Protein AF-A0A8S9B2X8-F1 (afdb_monomer_lite)

Structure (mmCIF, N/CA/C/O backbone):
data_AF-A0A8S9B2X8-F1
#
_entry.id   AF-A0A8S9B2X8-F1
#
loop_
_atom_site.group_PDB
_atom_site.id
_atom_site.type_symbol
_atom_site.label_atom_id
_atom_site.label_alt_id
_atom_site.label_comp_id
_atom_site.label_asym_id
_atom_site.label_entity_id
_atom_site.label_seq_id
_atom_site.pdbx_PDB_ins_code
_atom_site.Cartn_x
_atom_site.Cartn_y
_atom_site.Cartn_z
_atom_site.occupancy
_atom_site.B_iso_or_equiv
_atom_site.auth_seq_id
_atom_site.auth_comp_id
_atom_site.auth_asym_id
_atom_site.auth_atom_id
_atom_site.pdbx_PDB_model_num
ATOM 1 N N . MET A 1 1 ? -27.359 -12.416 18.001 1.00 42.38 1 MET A N 1
ATOM 2 C CA . MET A 1 1 ? -26.006 -12.226 17.439 1.00 42.38 1 MET A CA 1
ATOM 3 C C . MET A 1 1 ? -26.171 -11.746 16.009 1.00 42.38 1 MET A C 1
ATOM 5 O O . MET A 1 1 ? -26.954 -12.372 15.302 1.00 42.38 1 MET A O 1
ATOM 9 N N . PRO A 1 2 ? -25.542 -10.636 15.597 1.00 49.09 2 PRO A N 1
ATOM 10 C CA . PRO A 1 2 ? -25.526 -10.264 14.187 1.00 49.09 2 PRO A CA 1
ATOM 11 C C . PRO A 1 2 ? -24.795 -11.355 13.381 1.00 49.09 2 PRO A C 1
ATOM 13 O O . PRO A 1 2 ? -23.865 -11.968 13.914 1.00 49.09 2 PRO A O 1
ATOM 16 N N . PRO A 1 3 ? -25.220 -11.646 12.141 1.00 58.03 3 PRO A N 1
ATOM 17 C CA . PRO A 1 3 ? -24.551 -12.630 11.303 1.00 58.03 3 PRO A CA 1
ATOM 18 C C . PRO A 1 3 ? -23.124 -12.166 10.997 1.00 58.03 3 PRO A C 1
ATOM 20 O O . PRO A 1 3 ? -22.905 -11.037 10.556 1.00 58.03 3 PRO A O 1
ATOM 23 N N . SER A 1 4 ? -22.151 -13.039 11.245 1.00 69.12 4 SER A N 1
ATOM 24 C CA . SER A 1 4 ? -20.762 -12.831 10.850 1.00 69.12 4 SER A CA 1
ATOM 25 C C . SER A 1 4 ? -20.664 -12.814 9.324 1.00 69.12 4 SER A C 1
ATOM 27 O O . SER A 1 4 ? -21.098 -13.748 8.648 1.00 69.12 4 SER A O 1
ATOM 29 N N . ILE A 1 5 ? -20.105 -11.738 8.768 1.00 64.88 5 ILE A N 1
ATOM 30 C CA . ILE A 1 5 ? -19.851 -11.632 7.328 1.00 64.88 5 ILE A CA 1
ATOM 31 C C . ILE A 1 5 ? -18.777 -12.674 6.966 1.00 64.88 5 ILE A C 1
ATOM 33 O O . ILE A 1 5 ? -17.720 -12.689 7.601 1.00 64.88 5 ILE A O 1
ATOM 37 N N . PRO A 1 6 ? -19.005 -13.550 5.968 1.00 72.94 6 PRO A N 1
ATOM 38 C CA . PRO A 1 6 ? -17.975 -14.469 5.496 1.00 72.94 6 PRO A CA 1
ATOM 39 C C . PRO A 1 6 ? -16.734 -13.690 5.051 1.00 72.94 6 PRO A C 1
ATOM 41 O O . PRO A 1 6 ? -16.857 -12.717 4.312 1.00 72.94 6 PRO A O 1
ATOM 44 N N . ILE A 1 7 ? -15.537 -14.133 5.447 1.00 71.25 7 ILE A N 1
ATOM 45 C CA . ILE A 1 7 ? -14.260 -13.445 5.153 1.00 71.25 7 ILE A CA 1
ATOM 46 C C . ILE A 1 7 ? -14.101 -13.146 3.651 1.00 71.25 7 ILE A C 1
ATOM 48 O O . ILE A 1 7 ? -13.622 -12.078 3.274 1.00 71.25 7 ILE A O 1
ATOM 52 N N . GLN A 1 8 ? -14.591 -14.047 2.796 1.00 76.94 8 GLN A N 1
ATOM 53 C CA . GLN A 1 8 ? -14.576 -13.935 1.332 1.00 76.94 8 GLN A CA 1
ATOM 54 C C . GLN A 1 8 ? -15.380 -12.738 0.788 1.00 76.94 8 GLN A C 1
ATOM 56 O O . GLN A 1 8 ? -15.141 -12.292 -0.331 1.00 76.94 8 GLN A O 1
ATOM 61 N N . ASN A 1 9 ? -16.308 -12.199 1.582 1.00 82.19 9 ASN A N 1
ATOM 62 C CA . ASN A 1 9 ? -17.144 -11.058 1.214 1.00 82.19 9 ASN A CA 1
ATOM 63 C C . ASN A 1 9 ? -16.592 -9.717 1.717 1.00 82.19 9 ASN A C 1
ATOM 65 O O . ASN A 1 9 ? -17.125 -8.669 1.349 1.00 82.19 9 ASN A O 1
ATOM 69 N N . THR A 1 10 ? -15.529 -9.723 2.528 1.00 90.31 10 THR A N 1
ATOM 70 C CA . THR A 1 10 ? -14.872 -8.482 2.966 1.00 90.31 10 THR A CA 1
ATOM 71 C C . THR A 1 10 ? -14.245 -7.759 1.777 1.00 90.31 10 THR A C 1
ATOM 73 O O . THR A 1 10 ? -13.894 -8.374 0.761 1.00 90.31 10 THR A O 1
ATOM 76 N N . TRP A 1 11 ? -14.114 -6.436 1.857 1.00 94.25 11 TRP A N 1
ATOM 77 C CA . TRP A 1 11 ? -13.390 -5.690 0.827 1.00 94.25 11 TRP A CA 1
ATOM 78 C C . TRP A 1 11 ? -11.916 -6.110 0.773 1.00 94.25 11 TRP A C 1
ATOM 80 O O . TRP A 1 11 ? -11.400 -6.343 -0.315 1.00 94.25 11 TRP A O 1
ATOM 90 N N . ALA A 1 12 ? -11.269 -6.314 1.926 1.00 93.81 12 ALA A N 1
ATOM 91 C CA . ALA A 1 12 ? -9.854 -6.686 1.998 1.00 93.81 12 ALA A CA 1
ATOM 92 C C . ALA A 1 12 ? -9.530 -7.985 1.241 1.00 93.81 12 ALA A C 1
ATOM 94 O O . ALA A 1 12 ? -8.535 -8.047 0.519 1.00 93.81 12 ALA A O 1
ATOM 95 N N . TYR A 1 13 ? -10.379 -9.012 1.365 1.00 94.50 13 TYR A N 1
ATOM 96 C CA . TYR A 1 13 ? -10.191 -10.264 0.628 1.00 94.50 13 TYR A CA 1
ATOM 97 C C . TYR A 1 13 ? -10.357 -10.068 -0.883 1.00 94.50 13 TYR A C 1
ATOM 99 O O . TYR A 1 13 ? -9.536 -10.539 -1.668 1.00 94.50 13 TYR A O 1
ATOM 107 N N . ARG A 1 14 ? -11.399 -9.337 -1.301 1.00 95.56 14 ARG A N 1
ATOM 108 C CA . ARG A 1 14 ? -11.637 -9.034 -2.721 1.00 95.56 14 ARG A CA 1
ATOM 109 C C . ARG A 1 14 ? -10.498 -8.213 -3.323 1.00 95.56 14 ARG A C 1
ATOM 111 O O . ARG A 1 14 ? -10.104 -8.470 -4.456 1.00 95.56 14 ARG A O 1
ATOM 118 N N . GLU A 1 15 ? -9.947 -7.278 -2.557 1.00 96.25 15 GLU A N 1
ATOM 119 C CA . GLU A 1 15 ? -8.816 -6.451 -2.970 1.00 96.25 15 GLU A CA 1
ATOM 120 C C . GLU A 1 15 ? -7.528 -7.271 -3.110 1.00 96.25 15 GLU A C 1
ATOM 122 O O . GLU A 1 15 ? -6.810 -7.108 -4.094 1.00 96.25 15 GLU A O 1
ATOM 127 N N . LEU A 1 16 ? -7.267 -8.215 -2.198 1.00 95.81 16 LEU A N 1
ATOM 128 C CA . LEU A 1 16 ? -6.144 -9.148 -2.325 1.00 95.81 16 LEU A CA 1
ATOM 129 C C . LEU A 1 16 ? -6.234 -9.957 -3.628 1.00 95.81 16 LEU A C 1
ATOM 131 O O . LEU A 1 16 ? -5.293 -9.951 -4.419 1.00 95.81 16 LEU A O 1
ATOM 135 N N . VAL A 1 17 ? -7.385 -10.591 -3.883 1.00 96.12 17 VAL A N 1
ATOM 136 C CA . VAL A 1 17 ? -7.614 -11.389 -5.102 1.00 96.12 17 VAL A CA 1
ATOM 137 C C . VAL A 1 17 ? -7.467 -10.529 -6.361 1.00 96.12 17 VAL A C 1
ATOM 139 O O . VAL A 1 17 ? -6.864 -10.961 -7.344 1.00 96.12 17 VAL A O 1
ATOM 142 N N . ARG A 1 18 ? -7.975 -9.290 -6.334 1.00 96.75 18 ARG A N 1
ATOM 143 C CA . ARG A 1 18 ? -7.827 -8.334 -7.437 1.00 96.75 18 ARG A CA 1
ATOM 144 C C . ARG A 1 18 ? -6.355 -8.043 -7.726 1.00 96.75 18 ARG A C 1
ATOM 146 O O . ARG A 1 18 ? -5.955 -8.113 -8.884 1.00 96.75 18 ARG A O 1
ATOM 153 N N . ILE 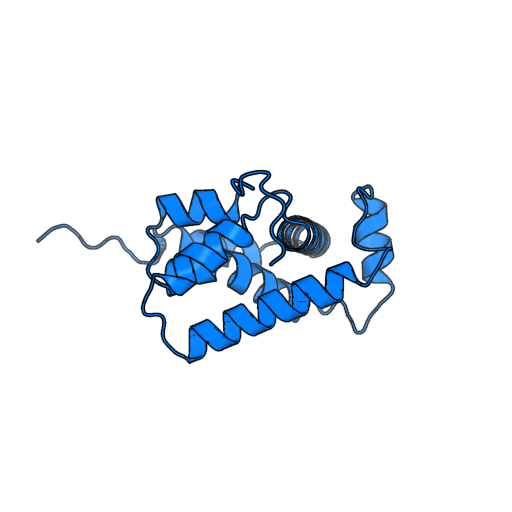A 1 19 ? -5.557 -7.744 -6.698 1.00 96.69 19 ILE A N 1
ATOM 154 C CA . ILE A 1 19 ? -4.127 -7.427 -6.843 1.00 96.69 19 ILE A CA 1
ATOM 155 C C . ILE A 1 19 ? -3.336 -8.638 -7.350 1.00 96.69 19 ILE A C 1
ATOM 157 O O . ILE A 1 19 ? -2.451 -8.487 -8.193 1.00 96.69 19 ILE A O 1
ATOM 161 N N . GLU A 1 20 ? -3.651 -9.844 -6.876 1.00 94.44 20 GLU A N 1
ATOM 162 C CA . GLU A 1 20 ? -3.008 -11.074 -7.354 1.00 94.44 20 GLU A CA 1
ATOM 163 C C . GLU A 1 20 ? -3.257 -11.310 -8.849 1.00 94.44 20 GLU A C 1
ATOM 165 O O . GLU A 1 20 ? -2.340 -11.720 -9.565 1.00 94.44 20 GLU A O 1
ATOM 170 N N . ALA A 1 21 ? -4.457 -10.975 -9.329 1.00 96.00 21 ALA A N 1
ATOM 171 C CA . ALA A 1 21 ? -4.848 -11.098 -10.729 1.00 96.00 21 ALA A CA 1
ATOM 172 C C . ALA A 1 21 ? -4.351 -9.954 -11.638 1.00 96.00 21 ALA A C 1
ATOM 174 O O . ALA A 1 21 ? -4.514 -10.048 -12.856 1.00 96.00 21 ALA A O 1
ATOM 175 N N . LEU A 1 22 ? -3.750 -8.884 -11.094 1.00 95.56 22 LEU A N 1
ATOM 176 C CA . LEU A 1 22 ? -3.314 -7.741 -11.903 1.00 95.56 22 LEU A CA 1
ATOM 177 C C . LEU A 1 22 ? -2.207 -8.128 -12.902 1.00 95.56 22 LEU A C 1
ATOM 179 O O . LEU A 1 22 ? -1.193 -8.732 -12.507 1.00 95.56 22 LEU A O 1
ATOM 183 N N . PRO A 1 23 ? -2.332 -7.709 -14.177 1.00 93.50 23 PRO A N 1
ATOM 184 C CA . PRO A 1 23 ? -1.221 -7.695 -15.119 1.00 93.50 23 PRO A CA 1
ATOM 185 C C . PRO A 1 23 ? -0.058 -6.849 -14.593 1.00 93.50 23 PRO A C 1
ATOM 187 O O . PRO A 1 23 ? -0.251 -5.865 -13.881 1.00 93.50 23 PRO A O 1
ATOM 190 N N . ASN A 1 24 ? 1.174 -7.199 -14.973 1.00 89.06 24 ASN A N 1
ATOM 191 C CA . ASN A 1 24 ? 2.362 -6.504 -14.462 1.00 89.06 24 ASN A CA 1
ATOM 192 C C . ASN A 1 24 ? 2.370 -5.001 -14.802 1.00 89.06 24 ASN A C 1
ATOM 194 O O . ASN A 1 24 ? 2.822 -4.213 -13.980 1.00 89.06 24 ASN A O 1
ATOM 198 N N . ALA A 1 25 ? 1.863 -4.602 -15.973 1.00 87.88 25 ALA A N 1
ATOM 199 C CA . ALA A 1 25 ? 1.803 -3.191 -16.367 1.00 87.88 25 ALA A CA 1
ATOM 200 C C . ALA A 1 25 ? 0.864 -2.387 -15.445 1.00 87.88 25 ALA A C 1
ATOM 202 O O . ALA A 1 25 ? 1.263 -1.360 -14.896 1.00 87.88 25 ALA A O 1
ATOM 203 N N . ASP A 1 26 ? -0.336 -2.913 -15.191 1.00 91.19 26 ASP A N 1
ATOM 204 C CA . ASP A 1 26 ? -1.335 -2.274 -14.326 1.00 91.19 26 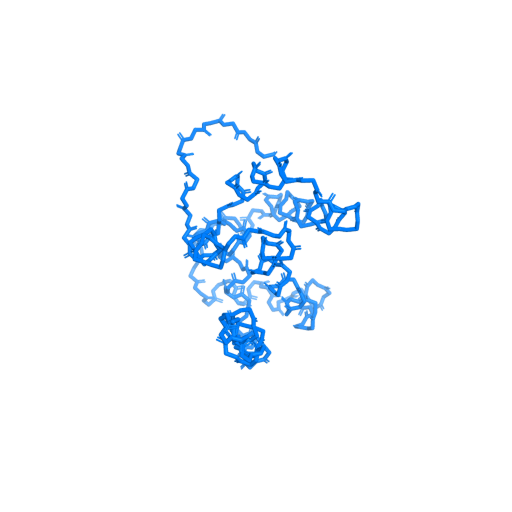ASP A CA 1
ATOM 205 C C . ASP A 1 26 ? -0.878 -2.237 -12.863 1.00 91.19 26 ASP A C 1
ATOM 207 O O . ASP A 1 26 ? -1.038 -1.228 -12.178 1.00 91.19 26 ASP A O 1
ATOM 211 N N . LEU A 1 27 ? -0.231 -3.311 -12.397 1.00 91.81 27 LEU A N 1
ATOM 212 C CA . LEU A 1 27 ? 0.397 -3.367 -11.078 1.00 91.81 27 LEU A CA 1
ATOM 213 C C . LEU A 1 27 ? 1.422 -2.240 -10.893 1.00 91.81 27 LEU A C 1
ATOM 215 O O . LEU A 1 27 ? 1.424 -1.567 -9.862 1.00 91.81 27 LEU A O 1
ATOM 219 N N . ILE A 1 28 ? 2.290 -2.035 -11.888 1.00 87.88 28 ILE A N 1
ATOM 220 C CA . ILE A 1 28 ? 3.303 -0.974 -11.868 1.00 87.88 28 ILE A CA 1
ATOM 221 C C . ILE A 1 28 ? 2.632 0.396 -11.775 1.00 87.88 28 ILE A C 1
ATOM 223 O O . ILE A 1 28 ? 3.029 1.220 -10.947 1.00 87.88 28 ILE A O 1
ATOM 227 N N . LEU A 1 29 ? 1.608 0.632 -12.595 1.00 88.31 29 LEU A N 1
ATOM 228 C CA . LEU A 1 29 ? 0.888 1.899 -12.614 1.00 88.31 29 LEU A CA 1
ATOM 229 C C . LEU A 1 29 ? 0.187 2.177 -11.277 1.00 88.31 29 LEU A C 1
ATOM 231 O O . LEU A 1 29 ? 0.252 3.295 -10.766 1.00 88.31 29 LEU A O 1
ATOM 235 N N . GLU A 1 30 ? -0.458 1.174 -10.682 1.00 93.31 30 GLU A N 1
ATOM 236 C CA . GLU A 1 30 ? -1.120 1.326 -9.387 1.00 93.31 30 GLU A CA 1
ATOM 237 C C . GLU A 1 30 ? -0.141 1.617 -8.254 1.00 93.31 30 GLU A C 1
ATOM 239 O O . GLU A 1 30 ? -0.402 2.514 -7.451 1.00 93.31 30 GLU A O 1
ATOM 244 N N . VAL A 1 31 ? 0.995 0.913 -8.207 1.00 91.56 31 VAL A N 1
ATOM 245 C CA . VAL A 1 31 ? 2.059 1.209 -7.238 1.00 91.56 31 VAL A CA 1
ATOM 246 C C . VAL A 1 31 ? 2.559 2.635 -7.440 1.00 91.56 31 VAL A C 1
ATOM 248 O O . VAL A 1 31 ? 2.607 3.400 -6.481 1.00 91.56 31 VAL A O 1
ATOM 251 N N . HIS A 1 32 ? 2.872 3.028 -8.677 1.00 88.94 32 HIS A N 1
ATOM 252 C CA . HIS A 1 32 ? 3.340 4.377 -8.986 1.00 88.94 32 HIS A CA 1
ATOM 253 C C . HIS A 1 32 ? 2.349 5.452 -8.517 1.00 88.94 32 HIS A C 1
ATOM 255 O O . HIS A 1 32 ? 2.744 6.422 -7.869 1.00 88.94 32 HIS A O 1
ATOM 261 N N . ASN A 1 33 ? 1.059 5.273 -8.808 1.00 90.19 33 ASN A N 1
ATOM 262 C CA . ASN A 1 33 ? 0.009 6.202 -8.397 1.00 90.19 33 ASN A CA 1
ATOM 263 C C . ASN A 1 33 ? -0.144 6.268 -6.875 1.00 90.19 33 ASN A C 1
ATOM 265 O O . ASN A 1 33 ? -0.297 7.361 -6.327 1.00 90.19 33 ASN A O 1
ATOM 269 N N . ALA A 1 34 ? -0.051 5.129 -6.186 1.00 92.25 34 ALA A N 1
ATOM 270 C CA . ALA A 1 34 ? -0.139 5.090 -4.735 1.00 92.25 34 ALA A CA 1
ATOM 271 C C . ALA A 1 34 ? 1.070 5.775 -4.079 1.00 92.25 34 ALA A C 1
ATOM 273 O O . ALA A 1 34 ? 0.894 6.637 -3.219 1.00 92.25 34 ALA A O 1
ATOM 274 N N . ILE A 1 35 ? 2.299 5.469 -4.510 1.00 90.25 35 ILE A N 1
ATOM 275 C CA . ILE A 1 35 ? 3.522 6.078 -3.961 1.00 90.25 35 ILE A CA 1
ATOM 276 C C . ILE A 1 35 ? 3.532 7.603 -4.167 1.00 90.25 35 ILE A C 1
ATOM 278 O O . ILE A 1 35 ? 3.825 8.352 -3.228 1.00 90.25 35 ILE A O 1
ATOM 282 N N . ASN A 1 36 ? 3.136 8.075 -5.354 1.00 87.81 36 ASN A N 1
ATOM 283 C CA . ASN A 1 36 ? 3.029 9.506 -5.659 1.00 87.81 36 ASN A CA 1
ATOM 284 C C . ASN A 1 36 ? 1.797 10.180 -5.027 1.00 87.81 36 ASN A C 1
ATOM 286 O O . ASN A 1 36 ? 1.666 11.400 -5.069 1.00 87.81 36 ASN A O 1
ATOM 290 N N . GLY A 1 37 ? 0.909 9.414 -4.389 1.00 89.31 37 GLY A N 1
ATOM 291 C CA . GLY A 1 37 ? -0.267 9.948 -3.712 1.00 89.31 37 GLY A CA 1
ATOM 292 C C . GLY A 1 37 ? -1.347 10.454 -4.668 1.00 89.31 37 GLY A C 1
ATOM 293 O O . GLY A 1 37 ? -2.113 11.330 -4.295 1.00 89.31 37 GLY A O 1
ATOM 294 N N . HIS A 1 38 ? -1.452 9.929 -5.889 1.00 89.31 38 HIS A N 1
ATOM 295 C CA . HIS A 1 38 ? -2.542 10.288 -6.808 1.00 89.31 38 HIS A CA 1
ATOM 296 C C . HIS A 1 38 ? -3.894 9.770 -6.307 1.00 89.31 38 HIS A C 1
ATOM 298 O O . HIS A 1 38 ? -4.911 10.451 -6.382 1.00 89.31 38 HIS A O 1
ATOM 304 N N . ASN A 1 39 ? -3.893 8.557 -5.762 1.00 89.25 39 ASN A N 1
ATOM 305 C CA . ASN A 1 39 ? -5.079 7.855 -5.281 1.00 89.25 39 ASN A CA 1
ATOM 306 C C . ASN A 1 39 ? -4.871 7.286 -3.870 1.00 89.25 39 ASN A C 1
ATOM 308 O O . ASN A 1 39 ? -5.550 6.339 -3.497 1.00 89.25 39 ASN A O 1
ATOM 312 N N . TYR A 1 40 ? -3.920 7.830 -3.105 1.00 94.31 40 TYR A N 1
ATOM 313 C CA . TYR A 1 40 ? -3.526 7.282 -1.809 1.00 94.31 40 TYR A CA 1
ATOM 314 C C . TYR A 1 40 ? -3.173 8.378 -0.797 1.00 94.31 40 TYR A C 1
ATOM 316 O O . TYR A 1 40 ? -2.312 9.231 -1.031 1.00 94.31 40 TYR A O 1
ATOM 324 N N . SER A 1 41 ? -3.820 8.337 0.365 1.00 94.75 41 SER A N 1
ATOM 325 C CA . SER A 1 41 ? -3.768 9.384 1.388 1.00 94.75 41 SER A CA 1
ATOM 326 C C . SER A 1 41 ? -2.672 9.157 2.432 1.00 94.75 41 SER A C 1
ATOM 328 O O . SER A 1 41 ? -2.955 8.937 3.608 1.00 94.75 41 SER A O 1
ATOM 330 N N . TRP A 1 42 ? -1.400 9.240 2.025 1.00 94.75 42 TRP A N 1
ATOM 331 C CA . TRP A 1 42 ? -0.247 9.013 2.918 1.00 94.75 42 TRP A CA 1
ATOM 332 C C . TRP A 1 42 ? -0.322 9.742 4.269 1.00 94.75 42 TRP A C 1
ATOM 334 O O . TRP A 1 42 ? -0.096 9.130 5.313 1.00 94.75 42 TRP A O 1
ATOM 344 N N . LYS A 1 43 ? -0.655 11.039 4.270 1.00 92.19 43 LYS A N 1
ATOM 345 C CA . LYS A 1 43 ? -0.681 11.868 5.486 1.00 92.19 43 LYS A CA 1
ATOM 346 C C . LYS A 1 43 ? -1.857 11.522 6.391 1.00 92.19 43 LYS A C 1
ATOM 348 O O . LYS A 1 43 ? -1.681 11.421 7.608 1.00 92.19 43 LYS A O 1
ATOM 353 N N . SER A 1 44 ? -3.035 11.313 5.815 1.00 93.56 44 SER A N 1
ATOM 354 C CA . SER A 1 44 ? -4.216 10.908 6.574 1.00 93.56 44 SER A CA 1
ATOM 355 C C . SER A 1 44 ? -4.020 9.519 7.184 1.00 93.56 44 SER A C 1
ATOM 357 O O . SER A 1 44 ? -4.291 9.344 8.369 1.00 93.56 44 SER A O 1
ATOM 359 N N . ILE A 1 45 ? -3.439 8.568 6.442 1.00 94.50 45 ILE A N 1
ATOM 360 C CA . ILE A 1 45 ? -3.101 7.232 6.961 1.00 94.50 45 ILE A CA 1
ATOM 361 C C . ILE A 1 45 ? -2.066 7.336 8.086 1.00 94.50 45 ILE A C 1
ATOM 363 O O . ILE A 1 45 ? -2.315 6.831 9.176 1.00 94.50 45 ILE A O 1
ATOM 367 N N . GLN A 1 46 ? -0.960 8.067 7.894 1.00 93.81 46 GLN A N 1
ATOM 368 C CA . GLN A 1 46 ? 0.040 8.294 8.948 1.00 93.81 46 GLN A CA 1
ATOM 369 C C . GLN A 1 46 ? -0.588 8.865 10.225 1.00 93.81 46 GLN A C 1
ATOM 371 O O . GLN A 1 46 ? -0.241 8.447 11.331 1.00 93.81 46 GLN A O 1
ATOM 376 N N . THR A 1 47 ? -1.488 9.837 10.073 1.00 92.12 47 THR A N 1
ATOM 377 C CA . THR A 1 47 ? -2.205 10.458 11.190 1.00 92.12 47 THR A CA 1
ATOM 378 C C . THR A 1 47 ? -3.079 9.431 11.897 1.00 92.12 47 THR A C 1
ATOM 380 O O . THR A 1 47 ? -3.027 9.332 13.117 1.00 92.12 47 THR A O 1
ATOM 383 N N . LYS A 1 48 ? -3.847 8.628 11.156 1.00 91.25 48 LYS A N 1
ATOM 384 C CA . LYS A 1 48 ? -4.709 7.583 11.721 1.00 91.25 48 LYS A CA 1
ATOM 385 C C . LYS A 1 48 ? -3.906 6.537 12.486 1.00 91.25 48 LYS A C 1
ATOM 387 O O . LYS A 1 48 ? -4.201 6.289 13.649 1.00 91.25 48 LYS A O 1
ATOM 392 N N . LEU A 1 49 ? -2.841 6.014 11.883 1.00 90.81 49 LEU A N 1
ATOM 393 C CA . LEU A 1 49 ? -1.979 5.009 12.508 1.00 90.81 49 LEU A CA 1
ATOM 394 C C . LEU A 1 49 ? -1.313 5.507 13.799 1.00 90.81 49 LEU A C 1
ATOM 396 O O . LEU A 1 49 ? -1.096 4.708 14.696 1.00 90.81 49 LEU A O 1
ATOM 400 N N . ARG A 1 50 ? -1.023 6.812 13.932 1.00 88.38 50 ARG A N 1
ATOM 401 C CA . ARG A 1 50 ? -0.493 7.395 15.185 1.00 88.38 50 ARG A CA 1
ATOM 402 C C . ARG A 1 50 ? -1.516 7.452 16.317 1.00 88.38 50 ARG A C 1
ATOM 404 O O . ARG A 1 50 ? -1.125 7.431 17.478 1.00 88.38 50 ARG A O 1
ATOM 411 N N . HIS A 1 51 ? -2.797 7.595 15.987 1.00 87.94 51 HIS A N 1
ATOM 412 C CA . HIS A 1 51 ? -3.872 7.637 16.982 1.00 87.94 51 HIS A CA 1
ATOM 413 C C . HIS A 1 51 ? -4.364 6.238 17.361 1.00 87.94 51 HIS A C 1
ATOM 415 O O . HIS A 1 51 ? -4.946 6.058 18.428 1.00 87.94 51 HIS A O 1
ATOM 421 N N . LEU A 1 52 ? -4.138 5.257 16.490 1.00 86.88 52 LEU A N 1
ATOM 422 C CA . LEU A 1 52 ? -4.407 3.856 16.761 1.00 86.88 52 LEU A CA 1
ATOM 423 C C . LEU A 1 52 ? -3.242 3.265 17.559 1.00 86.88 52 LEU A C 1
ATOM 425 O O . LEU A 1 52 ? -2.077 3.499 17.249 1.00 86.88 52 LEU A O 1
ATOM 429 N N . ASN A 1 53 ? -3.547 2.472 18.585 1.00 82.31 53 ASN A N 1
ATOM 430 C CA . ASN A 1 53 ? -2.535 1.720 19.327 1.00 82.31 53 ASN A CA 1
ATOM 431 C C . ASN A 1 53 ? -2.120 0.477 18.521 1.00 82.31 53 ASN A C 1
ATOM 433 O O . ASN A 1 53 ? -2.440 -0.652 18.893 1.00 82.31 53 ASN A O 1
ATOM 437 N N . VAL A 1 54 ? -1.504 0.707 17.359 1.00 87.81 54 VAL A N 1
ATOM 438 C CA . VAL A 1 54 ? -1.064 -0.353 16.448 1.00 87.81 54 VAL A CA 1
ATOM 439 C C . VAL A 1 54 ? 0.081 -1.146 17.060 1.00 87.81 54 VAL A C 1
ATOM 441 O O . VAL A 1 54 ? 0.918 -0.605 17.785 1.00 87.81 54 VAL A O 1
ATOM 444 N N . ASP A 1 55 ? 0.132 -2.441 16.761 1.00 89.00 55 ASP A N 1
ATOM 445 C CA . ASP A 1 55 ? 1.244 -3.267 17.206 1.00 89.00 55 ASP A 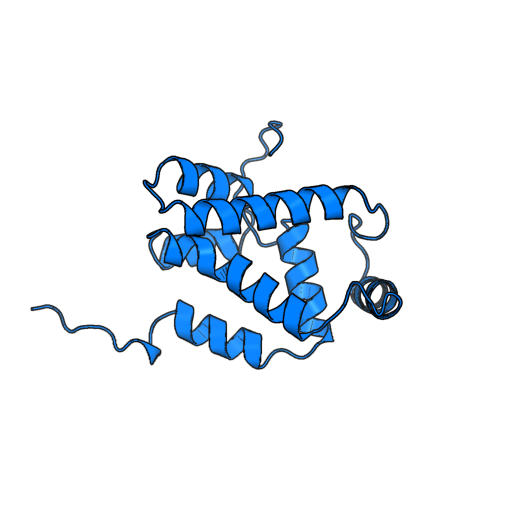CA 1
ATOM 446 C C . ASP A 1 55 ? 2.574 -2.826 16.560 1.00 89.00 55 ASP A C 1
ATOM 448 O O . ASP A 1 55 ? 2.624 -2.187 15.503 1.00 89.00 55 ASP A O 1
ATOM 452 N N . TYR A 1 56 ? 3.680 -3.179 17.218 1.00 85.81 56 TYR A N 1
ATOM 453 C CA . TYR A 1 56 ? 5.021 -2.793 16.777 1.00 85.81 56 TYR A CA 1
ATOM 454 C C . TYR A 1 56 ? 5.373 -3.340 15.384 1.00 85.81 56 TYR A C 1
ATOM 456 O O . TYR A 1 56 ? 6.099 -2.690 14.634 1.00 85.81 56 TYR A O 1
ATOM 464 N N . SER A 1 57 ? 4.849 -4.511 15.012 1.00 89.81 57 SER A N 1
ATOM 465 C CA . SER A 1 57 ? 5.137 -5.117 13.709 1.00 89.81 57 SER A CA 1
ATOM 466 C C . SER A 1 57 ? 4.494 -4.332 12.567 1.00 89.81 57 SER A C 1
ATOM 468 O O . SER A 1 57 ? 5.155 -4.032 11.576 1.00 89.81 57 SER A O 1
ATOM 470 N N . LEU A 1 58 ? 3.249 -3.895 12.748 1.00 90.12 58 LEU A N 1
ATOM 471 C CA . LEU A 1 58 ? 2.527 -3.071 11.793 1.00 90.12 58 LEU A CA 1
ATOM 472 C C . LEU A 1 58 ? 3.141 -1.673 11.683 1.00 90.12 58 LEU A C 1
ATOM 474 O O . LEU A 1 58 ? 3.222 -1.115 10.590 1.00 90.12 58 LEU A O 1
ATOM 478 N N . TYR A 1 59 ? 3.623 -1.124 12.802 1.00 88.69 59 TYR A N 1
ATOM 479 C CA . TYR A 1 59 ? 4.376 0.126 12.790 1.00 88.69 59 TYR A CA 1
ATOM 480 C C . TYR A 1 59 ? 5.649 0.016 11.938 1.00 88.69 59 TYR A C 1
ATOM 482 O O . TYR A 1 59 ? 5.906 0.897 11.121 1.00 88.69 59 TYR A O 1
ATOM 490 N N . LEU A 1 60 ? 6.421 -1.068 12.078 1.00 90.00 60 LEU A N 1
ATOM 491 C CA . LEU A 1 60 ? 7.620 -1.300 11.262 1.00 90.00 60 LEU A CA 1
ATOM 492 C C . LEU A 1 60 ? 7.295 -1.465 9.774 1.00 90.00 60 LEU A C 1
ATOM 494 O O . LEU A 1 60 ? 8.024 -0.952 8.922 1.00 90.00 60 LEU A O 1
ATOM 498 N N . GLU A 1 61 ? 6.203 -2.157 9.446 1.00 91.75 61 GLU A N 1
ATOM 499 C CA . GLU A 1 61 ? 5.737 -2.262 8.061 1.00 91.75 61 GLU A CA 1
ATOM 500 C C . GLU A 1 61 ? 5.395 -0.882 7.489 1.00 91.75 61 GLU A C 1
ATOM 502 O O . GLU A 1 61 ? 5.839 -0.541 6.391 1.00 91.75 61 GLU A O 1
ATOM 507 N N . TRP A 1 62 ? 4.664 -0.059 8.244 1.00 94.38 62 TRP A N 1
ATOM 508 C CA . TRP A 1 62 ? 4.336 1.301 7.827 1.00 94.38 62 TRP A CA 1
ATOM 509 C C . TRP A 1 62 ? 5.577 2.188 7.680 1.00 94.38 62 TRP A C 1
ATOM 511 O O . TRP A 1 62 ? 5.707 2.901 6.686 1.00 94.38 62 TRP A O 1
ATOM 521 N N . ASP A 1 63 ? 6.515 2.127 8.625 1.00 91.44 63 ASP A N 1
ATOM 522 C CA . ASP A 1 63 ? 7.766 2.887 8.550 1.00 91.44 63 ASP A CA 1
ATOM 523 C C . ASP A 1 63 ? 8.594 2.487 7.320 1.00 91.44 63 ASP A C 1
ATOM 525 O O . ASP A 1 63 ? 9.107 3.349 6.604 1.00 91.44 63 ASP A O 1
ATOM 529 N N . THR A 1 64 ? 8.618 1.192 6.989 1.00 90.75 64 THR A N 1
ATOM 530 C CA . THR A 1 64 ? 9.251 0.680 5.764 1.00 90.75 64 THR A CA 1
ATOM 531 C C . THR A 1 64 ? 8.600 1.267 4.508 1.00 90.75 64 THR A C 1
ATOM 533 O O . THR A 1 64 ? 9.304 1.688 3.588 1.00 90.75 64 THR A O 1
ATOM 536 N N . LEU A 1 65 ? 7.265 1.347 4.463 1.00 92.88 65 LEU A N 1
ATOM 537 C CA . LEU A 1 65 ? 6.532 1.966 3.352 1.00 92.88 65 LEU A CA 1
ATOM 538 C C . LEU A 1 65 ? 6.826 3.470 3.238 1.00 92.88 65 LEU A C 1
ATOM 540 O O . LEU A 1 65 ? 7.047 3.974 2.137 1.00 92.88 65 LEU A O 1
ATOM 544 N N . CYS A 1 66 ? 6.880 4.184 4.363 1.00 92.56 66 CYS A N 1
ATOM 545 C CA . CYS A 1 66 ? 7.256 5.597 4.405 1.00 92.56 66 CYS A CA 1
ATOM 546 C C . CYS A 1 66 ? 8.698 5.822 3.938 1.00 92.56 66 CYS A C 1
ATOM 548 O O . CYS A 1 66 ? 8.962 6.760 3.185 1.00 92.56 66 CYS A O 1
ATOM 550 N N . HIS A 1 67 ? 9.636 4.965 4.349 1.00 89.94 67 HIS A N 1
ATOM 551 C CA . HIS A 1 67 ? 11.014 5.019 3.875 1.00 89.94 67 HIS A CA 1
ATOM 552 C C . HIS A 1 67 ? 11.073 4.814 2.361 1.00 89.94 67 HIS A C 1
ATOM 554 O O . HIS A 1 67 ? 11.665 5.633 1.662 1.00 89.94 67 HIS A O 1
ATOM 560 N N . LEU A 1 68 ? 10.377 3.795 1.845 1.00 87.81 68 LEU A N 1
ATOM 561 C CA . LEU A 1 68 ? 10.285 3.540 0.410 1.00 87.81 68 LEU A CA 1
ATOM 562 C C . LEU A 1 68 ? 9.722 4.748 -0.349 1.00 87.81 68 LEU A C 1
ATOM 564 O O . LEU A 1 68 ? 10.277 5.114 -1.381 1.00 87.81 68 LEU A O 1
ATOM 568 N N . LYS A 1 69 ? 8.668 5.399 0.163 1.00 89.50 69 LYS A N 1
ATOM 569 C CA . LYS A 1 69 ? 8.128 6.631 -0.429 1.00 89.50 69 LYS A CA 1
ATOM 570 C C . LYS A 1 69 ? 9.176 7.742 -0.498 1.00 89.50 69 LYS A C 1
ATOM 572 O O . LYS A 1 69 ? 9.353 8.329 -1.560 1.00 89.50 69 LYS A O 1
ATOM 577 N N . ARG A 1 70 ? 9.887 8.015 0.600 1.00 88.19 70 ARG A N 1
ATOM 578 C CA . ARG A 1 70 ? 10.937 9.051 0.625 1.00 88.19 70 ARG A CA 1
ATOM 579 C C . ARG A 1 70 ? 12.053 8.721 -0.360 1.00 88.19 70 ARG A C 1
ATOM 581 O O . ARG A 1 70 ? 12.489 9.591 -1.104 1.00 88.19 70 ARG A O 1
ATOM 588 N N . THR A 1 71 ? 12.481 7.461 -0.411 1.00 84.12 71 THR A N 1
ATOM 589 C CA . THR A 1 71 ? 13.453 6.983 -1.398 1.00 84.12 71 THR A CA 1
ATOM 590 C C . THR A 1 71 ? 12.938 7.196 -2.819 1.00 84.12 71 THR A C 1
ATOM 592 O O . THR A 1 71 ? 13.664 7.740 -3.643 1.00 84.12 71 THR A O 1
ATOM 595 N N . TRP A 1 72 ? 11.680 6.864 -3.105 1.00 83.50 72 TRP A N 1
ATOM 596 C CA . TRP A 1 72 ? 11.059 7.083 -4.412 1.00 83.50 72 TRP A CA 1
ATOM 597 C C . TRP A 1 72 ? 11.049 8.557 -4.828 1.00 83.50 72 TRP A C 1
ATOM 599 O O . TRP A 1 72 ? 11.361 8.882 -5.971 1.00 83.50 72 TRP A O 1
ATOM 609 N N . GLU A 1 73 ? 10.761 9.459 -3.889 1.00 82.25 73 GLU A N 1
ATOM 610 C CA . GLU A 1 73 ? 10.768 10.908 -4.113 1.00 82.25 73 GLU A CA 1
ATOM 611 C C . GLU A 1 73 ? 12.158 11.451 -4.481 1.00 82.25 73 GLU A C 1
ATOM 613 O O . GLU A 1 73 ? 12.261 12.476 -5.157 1.00 82.25 73 GLU A O 1
ATOM 618 N N . THR A 1 74 ? 13.233 10.745 -4.110 1.00 80.25 74 THR A N 1
ATOM 619 C CA . THR A 1 74 ? 14.600 11.108 -4.518 1.00 80.25 74 THR A CA 1
ATOM 620 C C . THR A 1 74 ? 14.933 10.760 -5.970 1.00 80.25 74 THR A C 1
ATOM 622 O O . THR A 1 74 ? 15.969 11.207 -6.457 1.00 80.25 74 THR A O 1
ATOM 625 N N . PHE A 1 75 ? 14.073 10.022 -6.687 1.00 72.19 75 PHE A N 1
ATOM 626 C CA . PHE A 1 75 ? 14.268 9.676 -8.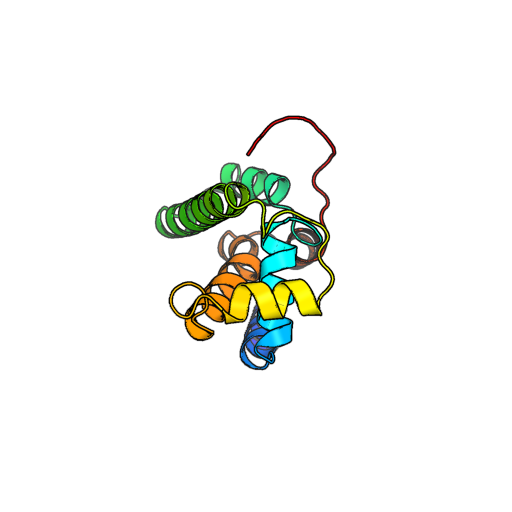097 1.00 72.19 75 PHE A CA 1
ATOM 627 C C . PHE A 1 75 ? 13.437 10.592 -9.012 1.00 72.19 75 PHE A C 1
ATOM 629 O O . PHE A 1 75 ? 12.245 10.355 -9.209 1.00 72.19 75 PHE A O 1
ATOM 636 N N . PRO A 1 76 ? 14.042 11.604 -9.672 1.00 65.25 76 PRO A N 1
ATOM 637 C CA . PRO A 1 76 ? 13.311 12.581 -10.491 1.00 65.25 76 PRO A CA 1
ATOM 638 C C . PRO A 1 76 ? 12.585 11.964 -11.693 1.00 65.25 76 PRO A C 1
ATOM 640 O O . PRO A 1 76 ? 11.660 12.550 -12.253 1.00 65.25 76 PRO A O 1
ATOM 643 N N . SER A 1 77 ? 13.026 10.781 -12.125 1.00 63.53 77 SER A N 1
ATOM 644 C CA . SER A 1 77 ? 12.405 10.007 -13.195 1.00 63.53 77 SER A CA 1
ATOM 645 C C . SER A 1 77 ? 11.090 9.342 -12.774 1.00 63.53 77 SER A C 1
ATOM 647 O O . SER A 1 77 ? 10.377 8.878 -13.662 1.00 63.53 77 SER A O 1
ATOM 649 N N . LEU A 1 78 ? 10.766 9.291 -11.477 1.00 63.53 78 LEU A N 1
ATOM 650 C CA . LEU A 1 78 ? 9.621 8.564 -10.910 1.00 63.53 78 LEU A CA 1
ATOM 651 C C . LEU A 1 78 ? 8.583 9.470 -10.222 1.00 63.53 78 LEU A C 1
ATOM 653 O O . LEU A 1 78 ? 7.581 8.972 -9.709 1.00 63.53 78 LEU A O 1
ATOM 657 N N . THR A 1 79 ? 8.837 10.782 -10.202 1.00 57.19 79 THR A N 1
ATOM 658 C CA . THR A 1 79 ? 8.055 11.808 -9.487 1.00 57.19 79 THR A CA 1
ATOM 659 C C . THR A 1 79 ? 7.321 12.787 -10.409 1.00 57.19 79 THR A C 1
ATOM 661 O O . THR A 1 79 ? 6.748 13.767 -9.940 1.00 57.19 79 THR A O 1
ATOM 664 N N . ARG A 1 80 ? 7.346 12.566 -11.731 1.00 56.22 80 ARG A N 1
ATOM 665 C CA . ARG A 1 80 ? 6.645 13.404 -12.722 1.00 56.22 80 ARG A CA 1
ATOM 666 C C . ARG A 1 80 ? 5.372 12.727 -13.223 1.00 56.22 80 ARG A C 1
ATOM 668 O O . ARG A 1 80 ? 5.328 11.501 -13.293 1.00 56.22 80 ARG A O 1
ATOM 675 N N . ASP A 1 81 ? 4.421 13.543 -13.684 1.00 58.66 81 ASP A N 1
ATOM 676 C CA . ASP A 1 81 ? 3.273 13.152 -14.518 1.00 58.66 81 ASP A CA 1
ATOM 677 C C . ASP A 1 81 ? 3.757 12.568 -15.855 1.00 58.66 81 ASP A C 1
ATOM 679 O O . ASP A 1 81 ? 3.724 13.201 -16.911 1.00 58.66 81 ASP A O 1
ATOM 683 N N . LYS A 1 82 ? 4.314 11.363 -15.801 1.00 62.31 82 LYS A N 1
ATOM 684 C CA . LYS A 1 82 ? 4.699 10.593 -16.973 1.00 62.31 82 LYS A CA 1
ATOM 685 C C . LYS A 1 82 ? 3.470 9.893 -17.529 1.00 62.31 82 LYS A C 1
ATOM 687 O O . LYS A 1 82 ? 2.599 9.450 -16.781 1.00 62.31 82 LYS A O 1
ATOM 692 N N . GLN A 1 83 ? 3.414 9.767 -18.851 1.00 66.19 83 GLN A N 1
ATOM 693 C CA . GLN A 1 83 ? 2.393 8.938 -19.477 1.00 66.19 83 GLN A CA 1
ATOM 694 C C . GLN A 1 83 ? 2.619 7.467 -19.099 1.00 66.19 83 GLN A C 1
ATOM 696 O O . GLN A 1 83 ? 3.737 7.056 -18.787 1.00 66.19 83 GLN A O 1
ATOM 701 N N . HIS A 1 84 ? 1.547 6.673 -19.107 1.00 69.62 84 HIS A N 1
ATOM 702 C CA . HIS A 1 84 ? 1.562 5.268 -18.685 1.00 69.62 84 HIS A CA 1
ATOM 703 C C . HIS A 1 84 ? 2.706 4.462 -19.326 1.00 69.62 84 HIS A C 1
ATOM 705 O O . HIS A 1 84 ? 3.425 3.744 -18.631 1.00 69.62 84 HIS A O 1
ATOM 711 N N . GLU A 1 85 ? 2.921 4.638 -20.631 1.00 70.62 85 GLU A N 1
ATOM 712 C CA . GLU A 1 85 ? 3.968 3.945 -21.387 1.00 70.62 85 GLU A CA 1
ATOM 713 C C . GLU A 1 85 ? 5.377 4.322 -20.913 1.00 70.62 85 GLU A C 1
ATOM 715 O O . GLU A 1 85 ? 6.225 3.446 -20.748 1.00 70.62 85 GLU A O 1
ATOM 720 N N . ASP A 1 86 ? 5.617 5.598 -20.601 1.00 72.62 86 ASP A N 1
ATOM 721 C CA . ASP A 1 86 ? 6.907 6.074 -20.098 1.00 72.62 86 ASP A CA 1
ATOM 722 C C . ASP A 1 86 ? 7.209 5.532 -18.703 1.00 72.62 86 ASP A C 1
ATOM 724 O O . ASP A 1 86 ? 8.368 5.246 -18.391 1.00 72.62 86 ASP A O 1
ATOM 728 N N . ILE A 1 87 ? 6.183 5.397 -17.859 1.00 71.38 87 ILE A N 1
ATOM 729 C CA . ILE A 1 87 ? 6.291 4.792 -16.529 1.00 71.38 87 ILE A CA 1
ATOM 730 C C . ILE A 1 87 ? 6.686 3.328 -16.703 1.00 71.38 87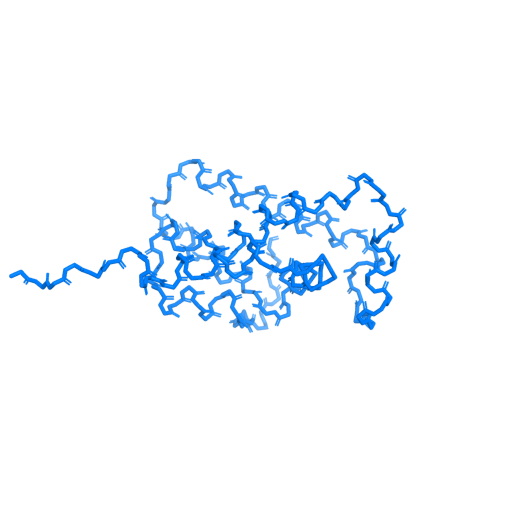 ILE A C 1
ATOM 732 O O . ILE A 1 87 ? 7.767 2.931 -16.278 1.00 71.38 87 ILE A O 1
ATOM 736 N N . VAL A 1 88 ? 5.880 2.537 -17.411 1.00 70.62 88 VAL A N 1
ATOM 737 C CA . VAL A 1 88 ? 6.147 1.103 -17.589 1.00 70.62 88 VAL A CA 1
ATOM 738 C C . VAL A 1 88 ? 7.506 0.869 -18.253 1.00 70.62 88 VAL A C 1
ATOM 740 O O . VAL A 1 88 ? 8.269 0.027 -17.782 1.00 70.62 88 VAL A O 1
ATOM 743 N N . ALA A 1 89 ? 7.869 1.640 -19.280 1.00 71.88 89 ALA A N 1
ATOM 744 C CA . ALA A 1 89 ? 9.147 1.497 -19.974 1.00 71.88 89 ALA A CA 1
ATOM 745 C C . ALA A 1 89 ? 10.353 1.942 -19.133 1.00 71.88 89 ALA A C 1
ATOM 747 O O . ALA A 1 89 ? 11.404 1.307 -19.203 1.00 71.88 89 ALA A O 1
ATOM 748 N N . SER A 1 90 ? 10.234 3.016 -18.341 1.00 69.12 90 SER A N 1
ATOM 749 C CA . SER A 1 90 ? 11.318 3.463 -17.448 1.00 69.12 90 SER A CA 1
ATOM 750 C C . SER A 1 90 ? 11.595 2.426 -16.365 1.00 69.12 90 SER A C 1
ATOM 752 O O . SER A 1 90 ? 12.746 2.197 -16.007 1.00 69.12 90 SER A O 1
ATOM 754 N N . LEU A 1 91 ? 10.532 1.807 -15.857 1.00 66.75 91 LEU A N 1
ATOM 755 C CA . LEU A 1 91 ? 10.588 0.883 -14.736 1.00 66.75 91 LEU A CA 1
ATOM 756 C C . LEU A 1 91 ? 11.005 -0.514 -15.191 1.00 66.75 91 LEU A C 1
ATOM 758 O O . LEU A 1 91 ? 11.909 -1.108 -14.625 1.00 66.75 91 LEU A O 1
ATOM 762 N N . SER A 1 92 ? 10.508 -0.984 -16.329 1.00 65.75 92 SER A N 1
ATOM 763 C CA . SER A 1 92 ? 10.918 -2.282 -16.887 1.00 65.75 92 SER A CA 1
ATOM 764 C C . SER A 1 92 ? 12.406 -2.369 -17.274 1.00 65.75 92 SER A C 1
ATOM 766 O O . SER A 1 92 ? 12.873 -3.447 -17.613 1.00 65.75 92 SER A O 1
ATOM 768 N N . ARG A 1 93 ? 13.162 -1.259 -17.263 1.00 66.00 93 ARG A N 1
ATOM 769 C CA . ARG A 1 93 ? 14.607 -1.236 -17.564 1.00 66.00 93 ARG A CA 1
ATOM 770 C C . ARG A 1 93 ? 15.502 -1.530 -16.359 1.00 66.00 93 ARG A C 1
ATOM 772 O O . ARG A 1 93 ? 16.692 -1.761 -16.555 1.00 66.00 93 ARG A O 1
ATOM 779 N N . ASP A 1 94 ? 14.968 -1.504 -15.140 1.00 62.69 94 ASP A N 1
ATOM 780 C CA . ASP A 1 94 ? 15.737 -1.763 -13.918 1.00 62.69 94 ASP A CA 1
ATOM 781 C C . ASP A 1 94 ? 15.363 -3.133 -13.324 1.00 62.69 94 ASP A C 1
ATOM 783 O O . ASP A 1 94 ? 14.605 -3.251 -12.364 1.00 62.69 94 ASP A O 1
ATOM 787 N N . ASP A 1 95 ? 15.899 -4.209 -13.905 1.00 54.34 95 ASP A N 1
ATOM 788 C CA . ASP A 1 95 ? 15.566 -5.602 -13.544 1.00 54.34 95 ASP A CA 1
ATOM 789 C C . ASP A 1 95 ? 15.683 -5.929 -12.039 1.00 54.34 95 ASP A C 1
ATOM 791 O O . ASP A 1 95 ? 15.087 -6.897 -11.562 1.00 54.34 95 ASP A O 1
ATOM 795 N N . LYS A 1 96 ? 16.440 -5.140 -11.261 1.00 54.50 96 LYS A N 1
ATOM 796 C CA . LYS A 1 96 ? 16.599 -5.341 -9.812 1.00 54.50 96 LYS A CA 1
ATOM 797 C C . LYS A 1 96 ? 15.563 -4.592 -8.976 1.00 54.50 96 LYS A C 1
ATOM 799 O O . LYS A 1 96 ? 15.217 -5.074 -7.899 1.00 54.50 96 LYS A O 1
ATOM 804 N N . ALA A 1 97 ? 15.060 -3.455 -9.452 1.00 56.66 97 ALA A N 1
ATOM 805 C CA . ALA A 1 97 ? 14.054 -2.661 -8.748 1.00 56.66 97 ALA A CA 1
ATOM 806 C C . ALA A 1 97 ? 12.612 -3.160 -8.988 1.00 56.66 97 ALA A C 1
ATOM 808 O O . ALA A 1 97 ? 11.727 -2.889 -8.176 1.00 56.66 97 ALA A O 1
ATOM 809 N N . TRP A 1 98 ? 12.375 -3.944 -10.051 1.00 68.81 98 TRP A N 1
ATOM 810 C CA . TRP A 1 98 ? 11.027 -4.263 -10.555 1.00 68.81 98 TRP A CA 1
ATOM 811 C C . TRP A 1 98 ? 10.674 -5.745 -10.521 1.00 68.81 98 TRP A C 1
ATOM 813 O O . TRP A 1 98 ? 10.147 -6.301 -11.480 1.00 68.81 98 TRP A O 1
ATOM 823 N N . ASN A 1 99 ? 10.909 -6.399 -9.383 1.00 80.75 99 ASN A N 1
ATOM 824 C CA . ASN A 1 99 ? 10.411 -7.755 -9.171 1.00 80.75 99 ASN A CA 1
ATOM 825 C C . ASN A 1 99 ? 8.872 -7.733 -9.003 1.00 80.75 99 ASN A C 1
ATOM 827 O O . ASN A 1 99 ? 8.385 -7.224 -7.987 1.00 80.75 99 ASN A O 1
ATOM 831 N N . PRO A 1 100 ? 8.076 -8.329 -9.916 1.00 82.56 100 PRO A N 1
ATOM 832 C CA . PRO A 1 100 ? 6.613 -8.269 -9.843 1.00 82.56 100 PRO A CA 1
ATOM 833 C C . PRO A 1 100 ? 6.028 -8.908 -8.580 1.00 82.56 100 PRO A C 1
ATOM 835 O O . PRO A 1 100 ? 4.922 -8.563 -8.168 1.00 82.56 100 PRO A O 1
ATOM 838 N N . LYS A 1 101 ? 6.750 -9.841 -7.950 1.00 86.94 101 LYS A N 1
ATOM 839 C CA . LYS A 1 101 ? 6.354 -10.417 -6.660 1.00 86.94 101 LYS A CA 1
ATOM 840 C C . LYS A 1 101 ? 6.478 -9.382 -5.543 1.00 86.94 101 LYS A C 1
ATOM 842 O O . LYS A 1 101 ? 5.560 -9.249 -4.741 1.00 86.94 101 LYS A O 1
ATOM 847 N N . TYR A 1 102 ? 7.574 -8.623 -5.529 1.00 87.31 102 TYR A N 1
ATOM 848 C CA . TYR A 1 102 ? 7.785 -7.548 -4.560 1.00 87.31 102 TYR A CA 1
ATOM 849 C C . TYR A 1 102 ? 6.744 -6.435 -4.723 1.00 87.31 102 TYR A C 1
ATOM 851 O O . TYR A 1 102 ? 6.145 -6.015 -3.740 1.00 87.31 102 TYR A O 1
ATOM 859 N N . LEU A 1 103 ? 6.457 -6.023 -5.963 1.00 88.75 103 LEU A N 1
ATOM 860 C CA . LEU A 1 103 ? 5.454 -4.991 -6.247 1.00 88.75 103 LEU A CA 1
ATOM 861 C C . LEU A 1 103 ? 4.041 -5.406 -5.828 1.00 88.75 103 LEU A C 1
ATOM 863 O O . LEU A 1 103 ? 3.300 -4.578 -5.306 1.00 88.75 103 LEU A O 1
ATOM 867 N N . ARG A 1 104 ? 3.671 -6.684 -5.998 1.00 93.44 104 ARG A N 1
ATOM 868 C CA . ARG A 1 104 ? 2.392 -7.200 -5.485 1.00 93.44 104 ARG A CA 1
ATOM 869 C C . ARG A 1 104 ? 2.335 -7.112 -3.967 1.00 93.44 104 ARG A C 1
ATOM 871 O O . ARG A 1 104 ? 1.379 -6.556 -3.441 1.00 93.44 104 ARG A O 1
ATOM 878 N N . THR A 1 105 ? 3.364 -7.593 -3.266 1.00 92.62 105 THR A N 1
ATOM 879 C CA . THR A 1 105 ? 3.433 -7.484 -1.799 1.00 92.62 105 THR A CA 1
ATOM 880 C C . THR A 1 105 ? 3.361 -6.029 -1.340 1.00 92.62 105 THR A C 1
ATOM 882 O O . THR A 1 105 ? 2.627 -5.715 -0.407 1.00 92.62 105 THR A O 1
ATOM 885 N N . LEU A 1 106 ? 4.070 -5.130 -2.023 1.00 92.56 106 LEU A N 1
ATOM 886 C CA . LEU A 1 106 ? 4.033 -3.700 -1.750 1.00 92.56 106 LEU A CA 1
ATOM 887 C C . LEU A 1 106 ? 2.622 -3.125 -1.919 1.00 92.56 106 LEU A C 1
ATOM 889 O O . LEU A 1 106 ? 2.135 -2.452 -1.015 1.00 92.56 106 LEU A O 1
ATOM 893 N N . LEU A 1 107 ? 1.954 -3.402 -3.043 1.00 95.38 107 LEU A N 1
ATOM 894 C CA . LEU A 1 107 ? 0.607 -2.894 -3.294 1.00 95.38 107 LEU A CA 1
ATOM 895 C C . LEU A 1 107 ? -0.403 -3.449 -2.284 1.00 95.38 107 LEU A C 1
ATOM 897 O O . LEU A 1 107 ? -1.219 -2.689 -1.772 1.00 95.38 107 LEU A O 1
ATOM 901 N N . VAL A 1 108 ? -0.314 -4.737 -1.940 1.00 96.12 108 VAL A N 1
ATOM 902 C CA . VAL A 1 108 ? -1.137 -5.346 -0.882 1.00 96.12 108 VAL A CA 1
ATOM 903 C C . VAL A 1 108 ? -0.932 -4.615 0.443 1.00 96.12 108 VAL A C 1
ATOM 905 O O . VAL A 1 108 ? -1.908 -4.220 1.080 1.00 96.12 108 VAL A O 1
ATOM 908 N N . ASN A 1 109 ? 0.318 -4.377 0.842 1.00 95.19 109 ASN A N 1
ATOM 909 C CA . ASN A 1 109 ? 0.613 -3.677 2.089 1.00 95.19 109 ASN A CA 1
ATOM 910 C C . ASN A 1 109 ? 0.085 -2.240 2.069 1.00 95.19 109 ASN A C 1
ATOM 912 O O . ASN A 1 109 ? -0.561 -1.831 3.027 1.00 95.19 109 ASN A O 1
ATOM 916 N N . LEU A 1 110 ? 0.271 -1.502 0.971 1.00 95.94 110 LEU A N 1
ATOM 917 C CA . LEU A 1 110 ? -0.304 -0.164 0.814 1.00 95.94 110 LEU A CA 1
ATOM 918 C C . LEU A 1 110 ? -1.831 -0.198 0.984 1.00 95.94 110 LEU A C 1
ATOM 920 O O . LEU A 1 110 ? -2.385 0.545 1.785 1.00 95.94 110 LEU A O 1
ATOM 924 N N . ARG A 1 111 ? -2.533 -1.091 0.280 1.00 96.56 111 ARG A N 1
ATOM 925 C CA . ARG A 1 111 ? -4.005 -1.121 0.294 1.00 96.56 111 ARG A CA 1
ATOM 926 C C . ARG A 1 111 ? -4.594 -1.611 1.617 1.00 96.56 111 ARG A C 1
ATOM 928 O O . ARG A 1 111 ? -5.682 -1.175 1.980 1.00 96.56 111 ARG A O 1
ATOM 935 N N . LEU A 1 112 ? -3.914 -2.515 2.325 1.00 95.88 112 LEU A N 1
ATOM 936 C CA . LEU A 1 112 ? -4.498 -3.224 3.469 1.00 95.88 112 LEU A CA 1
ATOM 937 C C . LEU A 1 112 ? -3.954 -2.794 4.834 1.00 95.88 112 LEU A C 1
ATOM 939 O O . LEU A 1 112 ? -4.557 -3.159 5.846 1.00 95.88 112 LEU A O 1
ATOM 943 N N . ILE A 1 113 ? -2.867 -2.015 4.907 1.00 95.00 113 ILE A N 1
ATOM 944 C CA . ILE A 1 113 ? -2.311 -1.583 6.199 1.00 95.00 113 ILE A CA 1
ATOM 945 C C . ILE A 1 113 ? -3.311 -0.820 7.087 1.00 95.00 113 ILE A C 1
ATOM 947 O O . ILE A 1 113 ? -3.315 -1.095 8.288 1.00 95.00 113 ILE A O 1
ATOM 951 N N . PRO A 1 114 ? -4.225 0.041 6.576 1.00 94.25 114 PRO A N 1
ATOM 952 C CA . PRO A 1 114 ? -5.195 0.710 7.442 1.00 94.25 114 PRO A CA 1
ATOM 953 C C . PRO A 1 114 ? -6.204 -0.280 8.039 1.00 94.25 114 PRO A C 1
ATOM 955 O O . PRO A 1 114 ? -6.468 -0.232 9.237 1.00 94.25 114 PRO A O 1
ATOM 958 N N . ILE A 1 115 ? -6.693 -1.243 7.251 1.00 94.31 115 ILE A N 1
ATOM 959 C CA . ILE A 1 115 ? -7.581 -2.305 7.753 1.00 94.31 115 ILE A CA 1
ATOM 960 C C . ILE A 1 115 ? -6.879 -3.157 8.810 1.00 94.31 115 ILE A C 1
ATOM 962 O O . ILE A 1 115 ? -7.459 -3.447 9.853 1.00 94.31 115 ILE A O 1
ATOM 966 N N . ARG A 1 116 ? -5.614 -3.530 8.576 1.00 93.50 116 ARG A N 1
ATOM 967 C CA . ARG A 1 116 ? -4.819 -4.304 9.543 1.00 93.50 116 ARG A CA 1
ATOM 968 C C . ARG A 1 116 ? -4.578 -3.531 10.840 1.00 93.50 116 ARG A C 1
ATOM 970 O O . ARG A 1 116 ? -4.446 -4.150 11.888 1.00 93.50 116 ARG A O 1
ATOM 977 N N . ALA A 1 117 ? -4.568 -2.200 10.773 1.00 92.44 117 ALA A N 1
ATOM 978 C CA . ALA A 1 117 ? -4.481 -1.316 11.931 1.00 92.44 117 ALA A CA 1
ATOM 979 C C . ALA A 1 117 ? -5.807 -1.147 12.687 1.00 92.44 117 ALA A C 1
ATOM 981 O O . ALA A 1 117 ? -5.817 -0.527 13.749 1.00 92.44 117 ALA A O 1
ATOM 982 N N . GLY A 1 118 ? -6.916 -1.666 12.153 1.00 92.19 118 GLY A N 1
ATOM 983 C CA . GLY A 1 118 ? -8.251 -1.505 12.725 1.00 92.19 118 GLY A CA 1
ATOM 984 C C . GLY A 1 118 ? -8.999 -0.257 12.248 1.00 92.19 118 GLY A C 1
ATOM 985 O O . GLY A 1 118 ? -9.950 0.158 12.903 1.00 92.19 118 GLY A O 1
ATOM 986 N N . VAL A 1 119 ? -8.592 0.358 11.132 1.00 93.31 119 VAL A N 1
ATOM 987 C CA . VAL A 1 119 ? -9.407 1.384 10.462 1.00 93.31 119 VAL A CA 1
ATOM 988 C C . VAL A 1 119 ? -10.621 0.712 9.816 1.00 93.31 119 VAL A C 1
ATOM 990 O O . VAL A 1 119 ? -10.490 -0.316 9.151 1.00 93.31 119 VAL A O 1
ATOM 993 N N . GLU A 1 120 ? -11.798 1.317 9.980 1.00 94.19 120 GLU A N 1
ATOM 994 C CA . GLU A 1 120 ? -13.055 0.835 9.397 1.00 94.19 120 GLU A CA 1
ATOM 995 C C . GLU A 1 120 ? -12.957 0.650 7.873 1.00 94.19 120 GLU A C 1
ATOM 997 O O . GLU A 1 120 ? -12.267 1.402 7.178 1.00 94.19 120 GLU A O 1
ATOM 1002 N N . GLU A 1 121 ? -13.676 -0.338 7.332 1.00 93.88 121 GLU A N 1
ATOM 1003 C CA . GLU A 1 121 ? -13.559 -0.739 5.920 1.00 93.88 121 GLU A CA 1
ATOM 1004 C C . GLU A 1 121 ? -13.856 0.428 4.963 1.00 93.88 121 GLU A C 1
ATOM 1006 O O . GLU A 1 121 ? -13.062 0.721 4.071 1.00 93.88 121 GLU A O 1
ATOM 1011 N N . MET A 1 122 ? -14.958 1.150 5.185 1.00 93.62 122 MET A N 1
ATOM 1012 C CA . MET A 1 122 ? -15.351 2.282 4.336 1.00 93.62 122 MET A CA 1
ATOM 1013 C C . MET A 1 122 ? -14.341 3.433 4.378 1.00 93.62 122 MET A C 1
ATOM 1015 O O . MET A 1 122 ? -14.064 4.048 3.348 1.00 93.62 122 MET A O 1
ATOM 1019 N N . GLU A 1 123 ? -13.771 3.711 5.552 1.00 94.94 123 GLU A N 1
ATOM 1020 C CA . GLU A 1 123 ? -12.734 4.732 5.700 1.00 94.94 123 GLU A CA 1
ATOM 1021 C C . GLU A 1 123 ? -11.429 4.286 5.029 1.00 94.94 123 GLU A C 1
ATOM 1023 O O . GLU A 1 123 ? -10.796 5.070 4.323 1.00 94.94 123 GLU A O 1
ATOM 1028 N N . THR A 1 124 ? -11.058 3.011 5.167 1.00 95.25 124 THR A N 1
ATOM 1029 C CA . THR A 1 124 ? -9.897 2.438 4.478 1.00 95.25 124 THR A CA 1
ATOM 1030 C C . THR A 1 124 ? -10.030 2.586 2.971 1.00 95.25 124 THR A C 1
ATOM 1032 O O . THR A 1 124 ? -9.107 3.091 2.336 1.00 95.25 124 THR A O 1
ATOM 1035 N N . ILE A 1 125 ? -11.186 2.224 2.402 1.00 95.69 125 ILE A N 1
ATOM 1036 C CA . ILE A 1 125 ? -11.452 2.369 0.966 1.00 95.69 125 ILE A CA 1
ATOM 1037 C C . ILE A 1 125 ? -11.218 3.816 0.530 1.00 95.69 125 ILE A C 1
ATOM 1039 O O . ILE A 1 125 ? -10.519 4.044 -0.455 1.00 95.69 125 ILE A O 1
ATOM 1043 N N . GLN A 1 126 ? -11.740 4.800 1.264 1.00 95.31 126 GLN A N 1
ATOM 1044 C CA . GLN A 1 126 ? -11.523 6.214 0.941 1.00 95.31 126 GLN A CA 1
ATOM 1045 C C . GLN A 1 126 ? -10.038 6.593 0.999 1.00 95.31 126 GLN A C 1
ATOM 1047 O O . GLN A 1 126 ? -9.512 7.152 0.038 1.00 95.31 126 GLN A O 1
ATOM 1052 N N . LEU A 1 127 ? -9.346 6.235 2.083 1.00 94.94 127 LEU A N 1
ATOM 1053 C CA . LEU A 1 127 ? -7.934 6.564 2.293 1.00 94.94 127 LEU A CA 1
ATOM 1054 C C . LEU A 1 127 ? -7.018 5.983 1.216 1.00 94.94 127 LEU A C 1
ATOM 1056 O O . LEU A 1 127 ? -6.031 6.621 0.847 1.00 94.94 127 LEU A O 1
ATOM 1060 N N . VAL A 1 128 ? -7.321 4.778 0.731 1.00 95.38 128 VAL A N 1
ATOM 1061 C CA . VAL A 1 128 ? -6.452 4.074 -0.214 1.00 95.38 128 VAL A CA 1
ATOM 1062 C C . VAL A 1 128 ? -6.883 4.218 -1.660 1.00 95.38 128 VAL A C 1
ATOM 1064 O O . VAL A 1 128 ? -6.125 3.763 -2.499 1.00 95.38 128 VAL A O 1
ATOM 1067 N N . THR A 1 129 ? -8.049 4.791 -1.979 1.00 93.56 129 THR A N 1
ATOM 1068 C CA . THR A 1 129 ? -8.503 5.006 -3.374 1.00 93.56 129 THR A CA 1
ATOM 1069 C C . THR A 1 129 ? -8.585 6.473 -3.778 1.00 93.56 129 THR A C 1
ATOM 1071 O O . THR A 1 129 ? -8.714 6.777 -4.965 1.00 93.56 129 THR A O 1
ATOM 1074 N N . GLN A 1 130 ? -8.493 7.388 -2.816 1.00 91.25 130 GLN A N 1
ATOM 1075 C CA . GLN A 1 130 ? -8.542 8.825 -3.032 1.00 91.25 130 GLN A CA 1
ATOM 1076 C C . GLN A 1 130 ? -7.408 9.481 -2.251 1.00 91.25 130 GLN A C 1
ATOM 1078 O O . GLN A 1 130 ? -7.024 9.013 -1.178 1.00 91.25 130 GLN A O 1
ATOM 1083 N N . ASN A 1 131 ? -6.870 10.579 -2.777 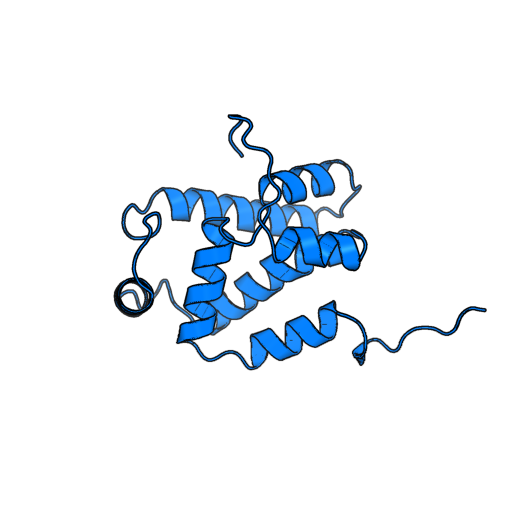1.00 89.31 131 ASN A N 1
ATOM 1084 C CA . ASN A 1 131 ? -6.014 11.456 -1.993 1.00 89.31 131 ASN A CA 1
ATOM 1085 C C . ASN A 1 131 ? -6.871 12.544 -1.338 1.00 89.31 131 ASN A C 1
ATOM 1087 O O . ASN A 1 131 ? -7.174 13.564 -1.949 1.00 89.31 131 ASN A O 1
ATOM 1091 N N . ILE A 1 132 ? -7.253 12.298 -0.088 1.00 89.50 132 ILE A N 1
ATOM 1092 C CA . ILE A 1 132 ? -7.987 13.234 0.769 1.00 89.50 132 ILE A CA 1
ATOM 1093 C C . ILE A 1 132 ? -7.053 13.984 1.725 1.00 89.50 132 ILE A C 1
ATOM 1095 O O . ILE A 1 132 ? -7.508 14.571 2.705 1.00 89.50 132 ILE A O 1
ATOM 1099 N N . ASN A 1 133 ? -5.735 13.937 1.496 1.00 85.19 133 ASN A N 1
ATOM 1100 C CA . ASN A 1 133 ? -4.811 14.751 2.272 1.00 85.19 133 ASN A CA 1
ATOM 1101 C C . ASN A 1 133 ? -5.126 16.223 1.979 1.00 85.19 133 ASN A C 1
ATOM 1103 O O . ASN A 1 133 ? -4.985 16.676 0.844 1.00 85.19 133 ASN A O 1
ATOM 1107 N N . GLU A 1 134 ? -5.527 16.985 2.995 1.00 63.88 134 GLU A N 1
ATOM 1108 C CA . GLU A 1 134 ? -5.669 18.432 2.850 1.00 63.88 134 GLU A CA 1
ATOM 1109 C C . GLU A 1 134 ? -4.337 19.045 2.396 1.00 63.88 134 GLU A C 1
ATOM 1111 O O . GLU A 1 134 ? -3.267 18.649 2.879 1.00 63.88 134 GLU A O 1
ATOM 1116 N N . SER A 1 135 ? -4.408 20.038 1.502 1.00 54.62 135 SER A N 1
ATOM 1117 C CA . SER A 1 135 ? -3.294 20.841 0.979 1.00 54.62 135 SER A CA 1
ATOM 1118 C C . SER A 1 135 ? -2.626 21.682 2.076 1.00 54.62 135 SER A C 1
ATOM 1120 O O . SER A 1 135 ? -2.614 22.908 2.032 1.00 54.62 135 SER A O 1
ATOM 1122 N N . SER A 1 136 ? -2.087 21.045 3.108 1.00 42.78 136 SER A N 1
ATOM 1123 C CA . SER A 1 136 ? -1.420 21.701 4.221 1.00 42.78 136 SER A CA 1
ATOM 1124 C C . SER A 1 136 ? 0.049 21.300 4.214 1.00 42.78 136 SER A C 1
ATOM 1126 O O . SER A 1 136 ? 0.379 20.119 4.366 1.00 42.78 136 SER A O 1
ATOM 1128 N N . LYS A 1 137 ? 0.895 22.318 3.999 1.00 40.25 137 LYS A N 1
ATOM 1129 C CA . LYS A 1 137 ? 2.351 22.344 3.752 1.00 40.25 137 LYS A CA 1
ATOM 1130 C C . LYS A 1 137 ? 3.221 21.762 4.884 1.00 40.25 137 LYS A C 1
ATOM 1132 O O . LYS A 1 137 ? 4.225 22.355 5.262 1.00 40.25 137 LYS A O 1
ATOM 1137 N N . PHE A 1 138 ? 2.848 20.622 5.444 1.00 40.19 138 PHE A N 1
ATOM 1138 C CA . PHE A 1 138 ? 3.649 19.918 6.436 1.00 40.19 138 PHE A CA 1
ATOM 1139 C C . PHE A 1 138 ? 4.021 18.544 5.898 1.00 40.19 138 PHE A C 1
ATOM 1141 O O . PHE A 1 138 ? 3.143 17.724 5.618 1.00 40.19 138 PHE A O 1
ATOM 1148 N N . ASN A 1 139 ? 5.333 18.376 5.719 1.00 42.47 139 ASN A N 1
ATOM 1149 C CA . ASN A 1 139 ? 6.001 17.200 5.176 1.00 42.47 139 ASN A CA 1
ATOM 1150 C C . ASN A 1 139 ? 5.741 15.953 6.042 1.00 42.47 139 ASN A C 1
ATOM 1152 O O . ASN A 1 139 ? 5.619 16.056 7.265 1.00 42.47 139 ASN A O 1
ATOM 1156 N N . LEU A 1 140 ? 5.646 14.802 5.371 1.00 50.25 140 LEU A N 1
ATOM 1157 C CA . LEU A 1 140 ? 5.619 13.449 5.947 1.00 50.25 140 LEU A CA 1
ATOM 1158 C C . LEU A 1 140 ? 6.948 13.064 6.619 1.00 50.25 140 LEU A C 1
ATOM 1160 O O . LEU A 1 140 ? 8.008 13.528 6.149 1.00 50.25 140 LEU A O 1
#

Foldseek 3Di:
DPDDDPPCPAPLNVVLVVLVPDDLLVLLVLLLCQLLLAFAALPVLVVLLVVFPADPVLVVLNVVLVVVSVVQVVDPQSNDPDDSCSSSVVQVVPVVNRDSVVSSVSSSSRLCSCVNSVNDRVVSNRRRGHHPHPPDPDDD

Sequence (140 aa):
MPPSIPIQNTWAYRELVRIEALPNADLILEVHNAINGHNYSWKSIQTKLRHLNVDYSLYLEWDTLCHLKRTWETFPSLTRDKQHEDIVASLSRDDKAWNPKYLRTLLVNLRLIPIRAGVEEMETIQLVTQNINESSKFNL

Radius of gyration: 15.69 Å; chains: 1; bounding box: 43×37×41 Å

Secondary structure (DSSP, 8-state):
-PPPPPGGGSHHHHHHHHHHT--HHHHHHHHHHHHTTSS--HHHHHHHHHHTT--HHHHHHHHHHHHHHHHHHT-TTSSS---HHHHHHHHTT-TTT--HHHHHHHHHHHHHHHHHTT--HHHHHHHHHS----S-----

pLDDT: mean 83.0, std 14.8, range [40.19, 96.75]